Protein AF-A0A2E9DSP8-F1 (afdb_monomer)

Sequence (160 aa):
MSKLLISIILFFFIGCTSSNSKKIPEIKEIDTESILNSPMSLDRHVLETCYNLNTGLAPIYLNDIMTHLNNKTGLWKECYFYTMSIYCNSLTNEQEPQFQAALFEYFLHNPAQYLSFLDKTTFEISDCLLSNLSAYVNNHVLNDEITLISIKNVVYKHCS

Nearest PDB structures (foldseek):
  1py1-assembly2_C  TM=3.659E-01  e=4.274E-01  Homo sapiens
  6uhc-assembly1_G  TM=4.324E-01  e=1.408E+00  Homo sapiens
  7p3y-assembly1_A  TM=2.865E-01  e=3.802E+00  Saccharomyces cerevisiae

Mean predicted aligned error: 10.67 Å

Radius of gyration: 18.0 Å; Cα contacts (8 Å, |Δi|>4): 100; chains: 1; bounding box: 37×38×51 Å

Structure (mmCIF, N/CA/C/O backbone):
data_AF-A0A2E9DSP8-F1
#
_entry.id   AF-A0A2E9DSP8-F1
#
loop_
_atom_site.group_PDB
_atom_site.id
_atom_site.type_symbol
_atom_site.label_atom_id
_atom_site.label_alt_id
_atom_site.label_comp_id
_atom_site.label_asym_id
_atom_site.label_entity_id
_atom_site.label_seq_id
_atom_site.pdbx_PDB_ins_code
_atom_site.Cartn_x
_atom_site.Cartn_y
_atom_site.Cartn_z
_atom_site.occupancy
_atom_site.B_iso_or_equiv
_atom_site.auth_seq_id
_atom_site.auth_comp_id
_atom_site.auth_asym_id
_atom_site.auth_atom_id
_atom_site.pdbx_PDB_model_num
ATOM 1 N N . MET A 1 1 ? -20.609 -26.286 28.029 1.00 44.41 1 MET A N 1
ATOM 2 C CA . MET A 1 1 ? -20.569 -25.190 27.035 1.00 44.41 1 MET A CA 1
ATOM 3 C C . MET A 1 1 ? -19.245 -25.260 26.282 1.00 44.41 1 MET A C 1
ATOM 5 O O . MET A 1 1 ? -18.277 -24.696 26.754 1.00 44.41 1 MET A O 1
ATOM 9 N N . SER A 1 2 ? -19.151 -26.042 25.200 1.00 44.69 2 SER A N 1
ATOM 10 C CA . SER A 1 2 ? -17.918 -26.132 24.383 1.00 44.69 2 SER A CA 1
ATOM 11 C C . SER A 1 2 ? -18.150 -26.883 23.058 1.00 44.69 2 SER A C 1
ATOM 13 O O . SER A 1 2 ? -17.413 -27.794 22.704 1.00 44.69 2 SER A O 1
ATOM 15 N N . LYS A 1 3 ? -19.249 -26.595 22.347 1.00 37.53 3 LYS A N 1
ATOM 16 C CA . LYS A 1 3 ? -19.486 -27.175 21.003 1.00 37.53 3 LYS A CA 1
ATOM 17 C C . LYS A 1 3 ? -20.119 -26.214 19.989 1.00 37.53 3 LYS A C 1
ATOM 19 O O . LYS A 1 3 ? -20.118 -26.523 18.807 1.00 37.53 3 LYS A O 1
ATOM 24 N N . LEU A 1 4 ? -20.597 -25.038 20.415 1.00 40.22 4 LEU A N 1
ATOM 25 C CA . LEU A 1 4 ? -21.252 -24.069 19.523 1.00 40.22 4 LEU A CA 1
ATOM 26 C C . LEU A 1 4 ? -20.312 -23.019 18.902 1.00 40.22 4 LEU A C 1
ATOM 28 O O . LEU A 1 4 ? -20.705 -22.376 17.938 1.00 40.22 4 LEU A O 1
ATOM 32 N N . LEU A 1 5 ? -19.079 -22.858 19.398 1.00 38.62 5 LEU A N 1
ATOM 33 C CA . LEU A 1 5 ? -18.149 -21.841 18.876 1.00 38.62 5 LEU A CA 1
ATOM 34 C C . LEU A 1 5 ? -17.341 -22.289 17.646 1.00 38.62 5 LEU A C 1
ATOM 36 O O . LEU A 1 5 ? -16.810 -21.447 16.934 1.00 38.62 5 LEU A O 1
ATOM 40 N N . ILE A 1 6 ? -17.275 -23.591 17.357 1.00 44.31 6 ILE A N 1
ATOM 41 C CA . ILE A 1 6 ? -16.452 -24.118 16.251 1.00 44.31 6 ILE A CA 1
ATOM 42 C C . ILE A 1 6 ? -17.202 -24.062 14.907 1.00 44.31 6 ILE A C 1
ATOM 44 O O . ILE A 1 6 ? -16.586 -24.070 13.847 1.00 44.31 6 ILE A O 1
ATOM 48 N N . SER A 1 7 ? -18.532 -23.921 14.923 1.00 37.88 7 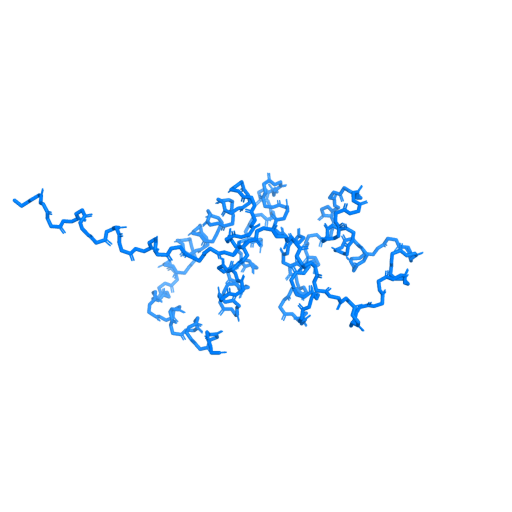SER A N 1
ATOM 49 C CA . SER A 1 7 ? -19.336 -23.961 13.694 1.00 37.88 7 SER A CA 1
ATOM 50 C C . SER A 1 7 ? -19.422 -22.626 12.941 1.00 37.88 7 SER A C 1
ATOM 52 O O . SER A 1 7 ? -19.839 -22.626 11.788 1.00 37.88 7 SER A O 1
ATOM 54 N N . ILE A 1 8 ? -19.035 -21.499 13.555 1.00 44.19 8 ILE A N 1
ATOM 55 C CA . ILE A 1 8 ? -19.130 -20.163 12.928 1.00 44.19 8 ILE A CA 1
ATOM 56 C C . ILE A 1 8 ? -17.871 -19.831 12.106 1.00 44.19 8 ILE A C 1
ATOM 58 O O . ILE A 1 8 ? -17.941 -19.056 11.158 1.00 44.19 8 ILE A O 1
ATOM 62 N N . ILE A 1 9 ? -16.737 -20.479 12.389 1.00 43.72 9 ILE A N 1
ATOM 63 C CA . ILE A 1 9 ? -15.473 -20.243 11.668 1.00 43.72 9 ILE A CA 1
ATOM 64 C C . ILE A 1 9 ? -15.431 -21.004 10.324 1.00 43.72 9 ILE A C 1
ATOM 66 O O . ILE A 1 9 ? -14.676 -20.641 9.429 1.00 43.72 9 ILE A O 1
ATOM 70 N N . LEU A 1 10 ? -16.294 -22.009 10.123 1.00 40.34 10 LEU A N 1
ATOM 71 C CA . LEU A 1 10 ? -16.298 -22.839 8.909 1.00 40.34 10 LEU A CA 1
ATOM 72 C C . LEU A 1 10 ? -17.130 -22.298 7.728 1.00 40.34 10 LEU A C 1
ATOM 74 O O . LEU A 1 10 ? -17.115 -22.915 6.667 1.00 40.34 10 LEU A O 1
ATOM 78 N N . PHE A 1 11 ? -17.831 -21.166 7.865 1.00 39.03 11 PHE A N 1
ATOM 79 C CA . PHE A 1 11 ? -18.725 -20.654 6.810 1.00 39.03 11 PHE A CA 1
ATOM 80 C C . PHE A 1 11 ? -18.141 -19.545 5.915 1.00 39.03 11 PHE A C 1
ATOM 82 O O . PHE A 1 11 ? -18.836 -19.080 5.016 1.00 39.03 11 PHE A O 1
ATOM 89 N N . PHE A 1 12 ? -16.872 -19.153 6.090 1.00 39.78 12 PHE A N 1
ATOM 90 C CA . PHE A 1 12 ? -16.247 -18.086 5.285 1.00 39.78 12 PHE A CA 1
ATOM 91 C C . PHE A 1 12 ? -15.378 -18.559 4.104 1.00 39.78 12 PHE A C 1
ATOM 93 O O . PHE A 1 12 ? -14.878 -17.724 3.360 1.00 39.78 12 PHE A O 1
ATOM 100 N N . PHE A 1 13 ? -15.240 -19.868 3.864 1.00 38.88 13 PHE A N 1
ATOM 101 C CA . PHE A 1 13 ? -14.391 -20.405 2.784 1.00 38.88 13 PHE A CA 1
ATOM 102 C C . PHE A 1 13 ? -15.182 -21.065 1.643 1.00 38.88 13 PHE A C 1
ATOM 104 O O . PHE A 1 13 ? -14.777 -22.101 1.114 1.00 38.88 13 PHE A O 1
ATOM 111 N N . ILE A 1 14 ? -16.310 -20.477 1.228 1.00 39.84 14 ILE A N 1
ATOM 112 C CA . ILE A 1 14 ? -16.889 -20.805 -0.085 1.00 39.84 14 ILE A CA 1
ATOM 113 C C . ILE A 1 14 ? -16.007 -20.117 -1.129 1.00 39.84 14 ILE A C 1
ATOM 115 O O . ILE A 1 14 ? -16.131 -18.925 -1.395 1.00 39.84 14 ILE A O 1
ATOM 119 N N . GLY A 1 15 ? -15.046 -20.889 -1.636 1.00 32.38 15 GLY A N 1
ATOM 120 C CA . GLY A 1 15 ? -14.004 -20.442 -2.544 1.00 32.38 15 GLY A CA 1
ATOM 121 C C . GLY A 1 15 ? -14.537 -19.889 -3.863 1.00 32.38 15 GLY A C 1
ATOM 122 O O . GLY A 1 15 ? -15.249 -20.566 -4.605 1.00 32.38 15 GLY A O 1
ATOM 123 N N . CYS A 1 16 ? -14.083 -18.682 -4.198 1.00 28.33 16 CYS A N 1
ATOM 124 C CA . CYS A 1 16 ? -13.967 -18.240 -5.579 1.00 28.33 16 CYS A CA 1
ATOM 125 C C . CYS A 1 16 ? -12.873 -19.072 -6.257 1.00 28.33 16 CYS A C 1
ATOM 127 O O . CYS A 1 16 ? -11.682 -18.813 -6.102 1.00 28.33 16 CYS A O 1
ATOM 129 N N . THR A 1 17 ? -13.261 -20.081 -7.032 1.00 38.75 17 THR A N 1
ATOM 130 C CA . THR A 1 17 ? -12.351 -20.715 -7.987 1.00 38.75 17 THR A CA 1
ATOM 131 C C . THR A 1 17 ? -12.178 -19.784 -9.185 1.00 38.75 17 THR A C 1
ATOM 133 O O . THR A 1 17 ? -12.926 -19.880 -10.158 1.00 38.75 17 THR A O 1
ATOM 136 N N . SER A 1 18 ? -11.210 -18.869 -9.136 1.00 39.88 18 SER A N 1
ATOM 137 C CA . SER A 1 18 ? -10.752 -18.166 -10.338 1.00 39.88 18 SER A CA 1
ATOM 138 C C . SER A 1 18 ? -9.405 -18.729 -10.767 1.00 39.88 18 SER A C 1
ATOM 140 O O . SER A 1 18 ? -8.415 -18.629 -10.046 1.00 39.88 18 SER A O 1
ATOM 142 N N . SER A 1 19 ? -9.393 -19.349 -11.944 1.00 32.16 19 SER A N 1
ATOM 143 C CA . SER A 1 19 ? -8.207 -19.874 -12.609 1.00 32.16 19 SER A CA 1
ATOM 144 C C . SER A 1 19 ? -7.073 -18.849 -12.632 1.00 32.16 19 SER A C 1
ATOM 146 O O . SER A 1 19 ? -7.242 -17.732 -13.126 1.00 32.16 19 SER A O 1
ATOM 148 N N . ASN A 1 20 ? -5.911 -19.274 -12.139 1.00 45.50 20 ASN A N 1
ATOM 149 C CA . ASN A 1 20 ? -4.654 -18.547 -12.203 1.00 45.50 20 ASN A CA 1
ATOM 150 C C . ASN A 1 20 ? -4.233 -18.301 -13.656 1.00 45.50 20 ASN A C 1
ATOM 152 O O . ASN A 1 20 ? -3.667 -19.161 -14.324 1.00 45.50 20 ASN A O 1
ATOM 156 N N . SER A 1 21 ? -4.443 -17.072 -14.104 1.00 34.66 21 SER A N 1
ATOM 157 C CA . SER A 1 21 ? -3.563 -16.398 -15.047 1.00 34.66 21 SER A CA 1
ATOM 158 C C . SER A 1 21 ? -3.545 -14.936 -14.627 1.00 34.66 21 SER A C 1
ATOM 160 O O . SER A 1 21 ? -4.614 -14.326 -14.568 1.00 34.66 21 SER A O 1
ATOM 162 N N . LYS A 1 22 ? -2.364 -14.379 -14.316 1.00 44.31 22 LYS A N 1
ATOM 163 C CA . LYS A 1 22 ? -2.157 -12.929 -14.187 1.00 44.31 22 LYS A CA 1
ATOM 164 C C . LYS A 1 22 ? -2.655 -12.278 -15.481 1.00 44.31 22 LYS A C 1
ATOM 166 O O . LYS A 1 22 ? -1.923 -12.196 -16.462 1.00 44.31 22 LYS A O 1
ATOM 171 N N . LYS A 1 23 ? -3.915 -11.851 -15.506 1.00 32.78 23 LYS A N 1
ATOM 172 C CA . LYS A 1 23 ? -4.424 -10.945 -16.527 1.00 32.78 23 LYS A CA 1
ATOM 173 C C . LYS A 1 23 ? -4.034 -9.557 -16.059 1.00 32.78 23 LYS A C 1
ATOM 175 O O . LYS A 1 23 ? -4.759 -8.929 -15.298 1.00 32.78 23 LYS A O 1
ATOM 180 N N . ILE A 1 24 ? -2.841 -9.133 -16.463 1.00 46.16 24 ILE A N 1
ATOM 181 C CA . ILE A 1 24 ? -2.505 -7.713 -16.484 1.00 46.16 24 ILE A CA 1
ATOM 182 C C . ILE A 1 24 ? -3.530 -7.079 -17.440 1.00 46.16 24 ILE A C 1
ATOM 184 O O . ILE A 1 24 ? -3.614 -7.532 -18.587 1.00 46.16 24 ILE A O 1
ATOM 188 N N . PRO A 1 25 ? -4.371 -6.133 -16.989 1.00 44.09 25 PRO A N 1
ATOM 189 C CA . PRO A 1 25 ? -5.305 -5.447 -17.873 1.00 44.09 25 PRO A CA 1
ATOM 190 C C . PRO A 1 25 ? -4.534 -4.776 -19.017 1.00 44.09 25 PRO A C 1
ATOM 192 O O . PRO A 1 25 ? -3.467 -4.209 -18.788 1.00 44.09 25 PRO A O 1
ATOM 195 N N . GLU A 1 26 ? -5.046 -4.860 -20.248 1.00 45.25 26 GLU A N 1
ATOM 196 C CA . GLU A 1 26 ? -4.444 -4.176 -21.397 1.00 45.25 26 GLU A CA 1
ATOM 197 C C . GLU A 1 26 ? -4.361 -2.668 -21.125 1.00 45.25 26 GLU A C 1
ATOM 199 O O . GLU A 1 26 ? -5.366 -1.986 -20.918 1.00 45.25 26 GLU A O 1
ATOM 204 N N . ILE A 1 27 ? -3.132 -2.163 -21.128 1.00 52.62 27 ILE A N 1
ATOM 205 C CA . ILE A 1 27 ? -2.769 -0.801 -20.760 1.00 52.62 27 ILE A CA 1
ATOM 206 C C . ILE A 1 27 ? -2.999 0.101 -21.970 1.00 52.62 27 ILE A C 1
ATOM 208 O O . ILE A 1 27 ? -2.084 0.388 -22.733 1.00 52.62 27 ILE A O 1
ATOM 212 N N . LYS A 1 28 ? -4.238 0.530 -22.201 1.00 53.50 28 LYS A N 1
ATOM 213 C CA . LYS A 1 28 ? -4.501 1.601 -23.179 1.00 53.50 28 LYS A CA 1
ATOM 214 C C . LYS A 1 28 ? -4.488 3.000 -22.555 1.00 53.50 28 LYS A C 1
ATOM 216 O O . LYS A 1 28 ? -4.564 3.977 -23.289 1.00 53.50 28 LYS A O 1
ATOM 221 N N . GLU A 1 29 ? -4.364 3.101 -21.230 1.00 58.50 29 GLU A N 1
ATOM 222 C CA . GLU A 1 29 ? -4.462 4.370 -20.487 1.00 58.50 29 GLU A CA 1
ATOM 223 C C . GLU A 1 29 ? -3.121 4.925 -19.978 1.00 58.50 29 GLU A C 1
ATOM 225 O O . GLU A 1 29 ? -3.057 6.096 -19.609 1.00 58.50 29 GLU A O 1
ATOM 230 N N . ILE A 1 30 ? -2.045 4.129 -19.962 1.00 69.50 30 ILE A N 1
ATOM 231 C CA . ILE A 1 30 ? -0.715 4.576 -19.516 1.00 69.50 30 ILE A CA 1
ATOM 232 C C . ILE A 1 30 ? 0.234 4.568 -20.712 1.00 69.50 30 ILE A C 1
ATOM 234 O O . ILE A 1 30 ? 0.356 3.554 -21.395 1.00 69.50 30 ILE A O 1
ATOM 238 N N . ASP A 1 31 ? 0.934 5.681 -20.943 1.00 79.25 31 ASP A N 1
ATOM 239 C CA . ASP A 1 31 ? 2.019 5.783 -21.927 1.00 79.25 31 ASP A CA 1
ATOM 240 C C . ASP A 1 31 ? 3.280 5.048 -21.426 1.00 79.25 31 ASP A C 1
ATOM 242 O O . ASP A 1 31 ? 4.288 5.638 -21.035 1.00 79.25 31 ASP A O 1
ATOM 246 N N . THR A 1 32 ? 3.176 3.721 -21.341 1.00 80.94 32 THR A N 1
ATOM 247 C CA . THR A 1 32 ? 4.181 2.842 -20.734 1.00 80.94 32 THR A CA 1
ATOM 248 C C . THR A 1 32 ? 5.532 2.941 -21.439 1.00 80.94 32 THR A C 1
ATOM 250 O O . THR A 1 32 ? 6.562 3.006 -20.773 1.00 80.94 32 THR A O 1
ATOM 253 N N . GLU A 1 33 ? 5.547 2.971 -22.773 1.00 82.75 33 GLU A N 1
ATOM 254 C CA . GLU A 1 33 ? 6.786 2.968 -23.558 1.00 82.75 33 GLU A CA 1
ATOM 255 C C . GLU A 1 33 ? 7.586 4.263 -23.371 1.00 82.75 33 GLU A C 1
ATOM 257 O O . GLU A 1 33 ? 8.796 4.216 -23.149 1.00 82.75 33 GLU A O 1
ATOM 262 N N . SER A 1 34 ? 6.917 5.417 -23.392 1.00 86.19 34 SER A N 1
ATOM 263 C CA . SER A 1 34 ? 7.563 6.709 -23.149 1.00 86.19 34 SER A CA 1
ATOM 264 C C . SER A 1 34 ? 8.165 6.786 -21.743 1.00 86.19 34 SER A C 1
ATOM 266 O O . SER A 1 34 ? 9.328 7.160 -21.573 1.00 86.19 34 SER A O 1
ATOM 268 N N . ILE A 1 35 ? 7.410 6.354 -20.725 1.00 85.69 35 ILE A N 1
ATOM 269 C CA . ILE A 1 35 ? 7.836 6.434 -19.322 1.00 85.69 35 ILE A CA 1
ATOM 270 C C . ILE A 1 35 ? 9.026 5.511 -19.048 1.00 85.69 35 ILE A C 1
ATOM 272 O O . ILE A 1 35 ? 9.999 5.951 -18.432 1.00 85.69 35 ILE A O 1
ATOM 276 N N . LEU A 1 36 ? 8.999 4.263 -19.528 1.00 86.69 36 LEU A N 1
ATOM 277 C CA . LEU A 1 36 ? 10.098 3.311 -19.312 1.00 86.69 36 LEU A CA 1
ATOM 278 C C . LEU A 1 36 ? 11.409 3.740 -19.993 1.00 86.69 36 LEU A C 1
ATOM 280 O O . LEU A 1 36 ? 12.487 3.413 -19.499 1.00 86.69 36 LEU A O 1
ATOM 284 N N . ASN A 1 37 ? 11.330 4.509 -21.082 1.00 87.25 37 ASN A N 1
ATOM 285 C CA . ASN A 1 37 ? 12.498 5.035 -21.795 1.00 87.25 37 ASN A CA 1
ATOM 286 C C . ASN A 1 37 ? 12.984 6.404 -21.270 1.00 87.25 37 ASN A C 1
ATOM 288 O O . ASN A 1 37 ? 14.041 6.884 -21.685 1.00 87.25 37 ASN A O 1
ATOM 292 N N . SER A 1 38 ? 12.245 7.041 -20.357 1.00 87.62 38 SER A N 1
ATOM 293 C CA . SER A 1 38 ? 12.608 8.332 -19.751 1.00 87.62 38 SER A CA 1
ATOM 294 C C . SER A 1 38 ? 13.662 8.181 -18.637 1.00 87.62 38 SER A C 1
ATOM 296 O O . SER A 1 38 ? 13.857 7.072 -18.147 1.00 87.62 38 SER A O 1
ATOM 298 N N . PRO A 1 39 ? 14.362 9.243 -18.186 1.00 90.56 39 PRO A N 1
ATOM 299 C CA . PRO A 1 39 ? 15.216 9.178 -16.993 1.00 90.56 39 PRO A CA 1
ATOM 300 C C . PRO A 1 39 ? 14.478 8.655 -15.746 1.00 90.56 39 PRO A C 1
ATOM 302 O O . PRO A 1 39 ? 13.254 8.744 -15.655 1.00 90.56 39 PRO A O 1
ATOM 305 N N . MET A 1 40 ? 15.219 8.122 -14.767 1.00 90.06 40 MET A N 1
ATOM 306 C CA . MET A 1 40 ? 14.619 7.591 -13.535 1.00 90.06 40 MET A CA 1
ATOM 307 C C . MET A 1 40 ? 13.768 8.655 -12.825 1.00 90.06 40 MET A C 1
ATOM 309 O O . MET A 1 40 ? 14.227 9.766 -12.560 1.00 90.06 40 MET A O 1
ATOM 313 N N . SER A 1 41 ? 12.519 8.299 -12.537 1.00 91.56 41 SER A N 1
ATOM 314 C CA . SER A 1 41 ? 11.499 9.146 -11.918 1.00 91.56 41 SER A CA 1
ATOM 315 C C . SER A 1 41 ? 10.584 8.295 -11.040 1.00 91.56 41 SER A C 1
ATOM 317 O O . SER A 1 41 ? 10.598 7.069 -11.139 1.00 91.56 41 SER A O 1
ATOM 319 N N . LEU A 1 42 ? 9.756 8.936 -10.212 1.00 92.81 42 LEU A N 1
ATOM 320 C CA . LEU A 1 42 ? 8.765 8.251 -9.380 1.00 92.81 42 LEU A CA 1
ATOM 321 C C . LEU A 1 42 ? 7.827 7.355 -10.208 1.00 92.81 42 LEU A C 1
ATOM 323 O O . LEU A 1 42 ? 7.683 6.174 -9.903 1.00 92.81 42 LEU A O 1
ATOM 327 N N . ASP A 1 43 ? 7.207 7.907 -11.257 1.00 92.38 43 ASP A N 1
ATOM 328 C CA . ASP A 1 43 ? 6.273 7.160 -12.108 1.00 92.38 43 ASP A CA 1
ATOM 329 C C . ASP A 1 43 ? 6.992 6.006 -12.824 1.00 92.38 43 ASP A C 1
ATOM 331 O O . ASP A 1 43 ? 6.448 4.905 -12.897 1.00 92.38 43 ASP A O 1
ATOM 335 N N . ARG A 1 44 ? 8.238 6.212 -13.282 1.00 92.38 44 ARG A N 1
ATOM 336 C CA . ARG A 1 44 ? 9.053 5.138 -13.869 1.00 92.38 44 ARG A CA 1
ATOM 337 C C . ARG A 1 44 ? 9.374 4.045 -12.845 1.00 92.38 44 ARG A C 1
ATOM 339 O O . ARG A 1 44 ? 9.172 2.879 -13.158 1.00 92.38 44 ARG A O 1
ATOM 346 N N . HIS A 1 45 ? 9.799 4.399 -11.631 1.00 93.12 45 HIS A N 1
ATOM 347 C CA . HIS A 1 45 ? 10.081 3.448 -10.546 1.00 93.12 45 HIS A CA 1
ATOM 348 C C . HIS A 1 45 ? 8.849 2.606 -10.187 1.00 93.12 45 HIS A C 1
ATOM 350 O O . HIS A 1 45 ? 8.923 1.378 -10.079 1.00 93.12 45 HIS A O 1
ATOM 356 N N . VAL A 1 46 ? 7.694 3.261 -10.034 1.00 93.19 46 VAL A N 1
ATOM 357 C CA . VAL A 1 46 ? 6.411 2.597 -9.766 1.00 93.19 46 VAL A CA 1
ATOM 358 C C . VAL A 1 46 ? 6.054 1.639 -10.896 1.00 93.19 46 VAL A C 1
ATOM 360 O O . VAL A 1 46 ? 5.660 0.501 -10.643 1.00 93.19 46 VAL A O 1
ATOM 363 N N . LEU A 1 47 ? 6.205 2.080 -12.143 1.00 91.06 47 LEU A N 1
ATOM 364 C CA . LEU A 1 47 ? 5.892 1.272 -13.310 1.00 91.06 47 LEU A CA 1
ATOM 365 C C . LEU A 1 47 ? 6.826 0.058 -13.390 1.00 91.06 47 LEU A C 1
ATOM 367 O O . LEU A 1 47 ? 6.363 -1.075 -13.456 1.00 91.06 47 LEU A O 1
ATOM 371 N N . GLU A 1 48 ? 8.135 0.255 -13.285 1.00 91.06 48 GLU A N 1
ATOM 372 C CA . GLU A 1 48 ? 9.103 -0.843 -13.304 1.00 91.06 48 GLU A CA 1
ATOM 373 C C . GLU A 1 48 ? 8.855 -1.862 -12.186 1.00 91.06 48 GLU A C 1
ATOM 375 O O . GLU A 1 48 ? 8.907 -3.068 -12.438 1.00 91.06 48 GLU A O 1
ATOM 380 N N . THR A 1 49 ? 8.511 -1.400 -10.980 1.00 89.50 49 THR A N 1
ATOM 381 C CA . THR A 1 49 ? 8.161 -2.286 -9.861 1.00 89.50 49 THR A CA 1
ATOM 382 C C . THR A 1 49 ? 6.874 -3.060 -10.157 1.00 89.50 49 THR A C 1
ATOM 384 O O . THR A 1 49 ? 6.858 -4.288 -10.068 1.00 89.50 49 THR A O 1
ATOM 387 N N . CYS A 1 50 ? 5.809 -2.367 -10.569 1.00 88.38 50 CYS A N 1
ATOM 388 C CA . CYS A 1 50 ? 4.500 -2.952 -10.875 1.00 88.38 50 CYS A CA 1
ATOM 389 C C . CYS A 1 50 ? 4.566 -4.008 -11.991 1.00 88.38 50 CYS A C 1
ATOM 391 O O . CYS A 1 50 ? 3.940 -5.065 -11.898 1.00 88.38 50 CYS A O 1
ATOM 393 N N . TYR A 1 51 ? 5.382 -3.758 -13.017 1.00 85.00 51 TYR A N 1
ATOM 394 C CA . TYR A 1 51 ? 5.594 -4.666 -14.147 1.00 85.00 51 TYR A CA 1
ATOM 395 C C . TYR A 1 51 ? 6.697 -5.702 -13.911 1.00 85.00 51 TYR A C 1
ATOM 397 O O . TYR A 1 51 ? 6.985 -6.501 -14.803 1.00 85.00 51 TYR A O 1
ATOM 405 N N . ASN A 1 52 ? 7.284 -5.735 -12.710 1.00 83.50 52 ASN A N 1
ATOM 406 C CA . ASN A 1 52 ? 8.361 -6.652 -12.343 1.00 83.50 52 ASN A CA 1
ATOM 407 C C . ASN A 1 52 ? 9.559 -6.582 -13.315 1.00 83.50 52 ASN A C 1
ATOM 409 O O . ASN A 1 52 ? 10.155 -7.600 -13.668 1.00 83.50 52 ASN A O 1
ATOM 413 N N . LEU A 1 53 ? 9.905 -5.366 -13.751 1.00 83.19 53 LEU A N 1
ATOM 414 C CA . LEU A 1 53 ? 11.018 -5.074 -14.664 1.00 83.19 53 LEU A CA 1
ATOM 415 C C . LEU A 1 53 ? 12.377 -4.979 -13.950 1.00 83.19 53 LEU A C 1
ATOM 417 O O . LEU A 1 53 ? 13.392 -4.715 -14.588 1.00 83.19 53 LEU A O 1
ATOM 421 N N . ASN A 1 54 ? 12.411 -5.309 -12.654 1.00 61.53 54 ASN A N 1
ATOM 422 C CA . ASN A 1 54 ? 13.617 -5.699 -11.925 1.00 61.53 54 ASN A CA 1
ATOM 423 C C . ASN A 1 54 ? 14.633 -4.564 -11.662 1.00 61.53 54 ASN A C 1
ATOM 425 O O . ASN A 1 54 ? 15.839 -4.773 -11.782 1.00 61.53 54 ASN A O 1
ATOM 429 N N . THR A 1 55 ? 14.171 -3.367 -11.280 1.00 65.50 55 THR A N 1
ATOM 430 C CA . THR A 1 55 ? 15.046 -2.191 -11.071 1.00 65.50 55 THR A CA 1
ATOM 431 C C . THR A 1 55 ? 15.484 -1.929 -9.629 1.00 65.50 55 THR A C 1
ATOM 433 O O . THR A 1 55 ? 16.190 -0.960 -9.358 1.00 65.50 55 THR A O 1
ATOM 436 N N . GLY A 1 56 ? 15.196 -2.860 -8.717 1.00 77.06 56 GLY A N 1
ATOM 437 C CA . GLY A 1 56 ? 15.516 -2.713 -7.299 1.00 77.06 56 GLY A CA 1
ATOM 438 C C . GLY A 1 56 ? 14.613 -1.687 -6.613 1.00 77.06 56 GLY A C 1
ATOM 439 O O . GLY A 1 56 ? 13.997 -0.833 -7.245 1.00 77.06 56 GLY A O 1
ATOM 440 N N . LEU A 1 57 ? 14.496 -1.789 -5.292 1.00 81.12 57 LEU A N 1
ATOM 441 C CA . LEU A 1 57 ? 13.748 -0.799 -4.525 1.00 81.12 57 LEU A CA 1
ATOM 442 C C . LEU A 1 57 ? 14.572 0.480 -4.388 1.00 81.12 57 LEU A C 1
ATOM 444 O O . LEU A 1 57 ? 15.771 0.430 -4.112 1.00 81.12 57 LEU A O 1
ATOM 448 N N . ALA A 1 58 ? 13.910 1.624 -4.528 1.00 86.75 58 ALA A N 1
ATOM 449 C CA . ALA A 1 58 ? 14.490 2.948 -4.367 1.00 86.75 58 ALA A CA 1
ATOM 450 C C . ALA A 1 58 ? 13.778 3.665 -3.204 1.00 86.75 58 ALA A C 1
ATOM 452 O O . ALA A 1 58 ? 12.829 4.419 -3.437 1.00 86.75 58 ALA A O 1
ATOM 453 N N . PRO A 1 59 ? 14.220 3.458 -1.942 1.00 86.44 59 PRO A N 1
ATOM 454 C CA . PRO A 1 59 ? 13.539 3.971 -0.746 1.00 86.44 59 PRO A CA 1
ATOM 455 C C . PRO A 1 59 ? 13.303 5.483 -0.741 1.00 86.44 59 PRO A C 1
ATOM 457 O O . PRO A 1 59 ? 12.376 5.951 -0.087 1.00 86.44 59 PRO A O 1
ATOM 460 N N . ILE A 1 60 ? 14.104 6.241 -1.500 1.00 89.81 60 ILE A N 1
ATOM 461 C CA . ILE A 1 60 ? 13.929 7.686 -1.697 1.00 89.81 60 ILE A CA 1
ATOM 462 C C . ILE A 1 60 ? 12.533 8.050 -2.220 1.00 89.81 60 ILE A C 1
ATOM 464 O O . ILE A 1 60 ? 12.025 9.115 -1.891 1.00 89.81 60 ILE A O 1
ATOM 468 N N . TYR A 1 61 ? 11.887 7.160 -2.978 1.00 93.69 61 TYR A N 1
ATOM 469 C CA . TYR A 1 61 ? 10.558 7.399 -3.533 1.00 93.69 61 TYR A CA 1
ATOM 470 C C . TYR A 1 61 ? 9.415 6.999 -2.601 1.00 93.69 61 TYR A C 1
ATOM 472 O O . TYR A 1 61 ? 8.274 7.343 -2.893 1.00 93.69 61 TYR A O 1
ATOM 480 N N . LEU A 1 62 ? 9.666 6.299 -1.488 1.00 94.56 62 LEU A N 1
ATOM 481 C CA . LEU A 1 62 ? 8.588 5.783 -0.636 1.00 94.56 62 LEU A CA 1
ATOM 482 C C . LEU A 1 62 ? 7.665 6.902 -0.129 1.00 94.56 62 LEU A C 1
ATOM 484 O O . LEU A 1 62 ? 6.444 6.768 -0.195 1.00 94.56 62 LEU A O 1
ATOM 488 N N . ASN A 1 63 ? 8.230 8.026 0.317 1.00 94.56 63 ASN A N 1
ATOM 489 C CA . ASN A 1 63 ? 7.435 9.150 0.811 1.00 94.56 63 ASN A CA 1
ATOM 490 C C . ASN A 1 63 ? 6.546 9.768 -0.281 1.00 94.56 63 ASN A C 1
ATOM 492 O O . ASN A 1 63 ? 5.372 10.061 -0.043 1.00 94.56 63 ASN A O 1
ATOM 496 N N . ASP A 1 64 ? 7.075 9.904 -1.496 1.00 95.38 64 ASP A N 1
ATOM 497 C CA . ASP A 1 64 ? 6.314 10.438 -2.625 1.00 95.38 64 ASP A CA 1
ATOM 498 C C . ASP A 1 64 ? 5.231 9.449 -3.085 1.00 95.38 64 ASP A C 1
ATOM 500 O O . ASP A 1 64 ? 4.117 9.859 -3.417 1.00 95.38 64 ASP A O 1
ATOM 504 N N . ILE A 1 65 ? 5.508 8.138 -3.045 1.00 96.25 65 ILE A N 1
ATOM 505 C CA . ILE A 1 65 ? 4.508 7.092 -3.309 1.00 96.25 65 ILE A CA 1
ATOM 506 C C . ILE A 1 65 ? 3.329 7.245 -2.345 1.00 96.25 65 ILE A C 1
ATOM 508 O O . ILE A 1 65 ? 2.189 7.334 -2.801 1.00 96.25 65 ILE A O 1
ATOM 512 N N . MET A 1 66 ? 3.596 7.315 -1.036 1.00 95.75 66 MET A N 1
ATOM 513 C CA . MET A 1 66 ? 2.558 7.458 -0.008 1.00 95.75 66 MET A CA 1
ATOM 514 C C . MET A 1 66 ? 1.754 8.751 -0.192 1.00 95.75 66 MET A C 1
ATOM 516 O O . MET A 1 66 ? 0.526 8.720 -0.183 1.00 95.75 66 MET A O 1
ATOM 520 N N . THR A 1 67 ? 2.438 9.869 -0.449 1.00 93.75 67 THR A N 1
ATOM 521 C CA . THR A 1 67 ? 1.820 11.195 -0.620 1.00 93.75 67 THR A CA 1
ATOM 522 C C . THR A 1 67 ? 0.887 11.258 -1.834 1.00 93.75 67 THR A C 1
ATOM 524 O O . THR A 1 67 ? -0.150 11.922 -1.803 1.00 93.75 67 THR A O 1
ATOM 527 N N . HIS A 1 68 ? 1.236 10.581 -2.931 1.00 92.62 68 HIS A N 1
ATOM 528 C CA . HIS A 1 68 ? 0.467 10.647 -4.174 1.00 92.62 68 HIS A CA 1
ATOM 529 C C . HIS A 1 68 ? -0.569 9.527 -4.335 1.00 92.62 68 HIS A C 1
ATOM 531 O O . HIS A 1 68 ? -1.445 9.652 -5.193 1.00 92.62 68 HIS A O 1
ATOM 537 N N . LEU A 1 69 ? -0.512 8.470 -3.520 1.00 93.94 69 LEU A N 1
ATOM 538 C CA . LEU A 1 69 ? -1.309 7.250 -3.669 1.00 93.94 69 LEU A CA 1
ATOM 539 C C . LEU A 1 69 ? -2.816 7.511 -3.844 1.00 93.94 69 LEU A C 1
ATOM 541 O O . LEU A 1 69 ? -3.424 7.033 -4.806 1.00 93.94 69 LEU A O 1
ATOM 545 N N . ASN A 1 70 ? -3.424 8.294 -2.949 1.00 88.25 70 ASN A N 1
ATOM 546 C CA . ASN A 1 70 ? -4.872 8.528 -2.972 1.00 88.25 70 ASN A CA 1
ATOM 547 C C . ASN A 1 70 ? -5.333 9.448 -4.114 1.00 88.25 70 ASN A C 1
ATOM 549 O O . ASN A 1 70 ? -6.496 9.366 -4.514 1.00 88.25 70 ASN A O 1
ATOM 553 N N . ASN A 1 71 ? -4.417 10.231 -4.698 1.00 88.94 71 ASN A N 1
ATOM 554 C CA . ASN A 1 71 ? -4.684 11.114 -5.839 1.00 88.94 71 ASN A CA 1
ATOM 555 C C . ASN A 1 71 ? -4.625 10.389 -7.191 1.00 88.94 71 ASN A C 1
ATOM 557 O O . ASN A 1 71 ? -5.099 10.920 -8.196 1.00 88.94 71 ASN A O 1
ATOM 561 N N . LYS A 1 72 ? -4.032 9.192 -7.245 1.00 90.50 72 LYS A N 1
ATOM 562 C CA . LYS A 1 72 ? -3.992 8.385 -8.469 1.00 90.50 72 LYS A CA 1
ATOM 563 C C . LYS A 1 72 ? -5.342 7.702 -8.710 1.00 90.50 72 LYS A C 1
ATOM 565 O O . LYS A 1 72 ? -6.148 7.499 -7.801 1.00 90.50 72 LYS A O 1
ATOM 570 N N . THR A 1 73 ? -5.589 7.308 -9.952 1.00 87.81 73 THR A N 1
ATOM 571 C CA . THR A 1 73 ? -6.812 6.612 -10.373 1.00 87.81 73 THR A CA 1
ATOM 572 C C . THR A 1 73 ? -6.471 5.407 -11.245 1.00 87.81 73 THR A C 1
ATOM 574 O O . THR A 1 73 ? -5.354 5.298 -11.757 1.00 87.81 73 THR A O 1
ATOM 577 N N . GLY A 1 74 ? -7.423 4.478 -11.379 1.00 88.00 74 GLY A N 1
ATOM 578 C CA . GLY A 1 74 ? -7.279 3.289 -12.222 1.00 88.00 74 GLY A CA 1
ATOM 579 C C . GLY A 1 74 ? -6.003 2.493 -11.934 1.00 88.00 74 GLY A C 1
ATOM 580 O O . GLY A 1 74 ? -5.592 2.345 -10.780 1.00 88.00 74 GLY A O 1
ATOM 581 N N . LEU A 1 75 ? -5.349 2.040 -13.005 1.00 87.69 75 LEU A N 1
ATOM 582 C CA . LEU A 1 75 ? -4.123 1.238 -12.943 1.00 87.69 75 LEU A CA 1
ATOM 583 C C . LEU A 1 75 ? -2.975 1.936 -12.205 1.00 87.69 75 LEU A C 1
ATOM 585 O O . LEU A 1 75 ? -2.182 1.273 -11.541 1.00 87.69 75 LEU A O 1
ATOM 589 N N . TRP A 1 76 ? -2.891 3.269 -12.260 1.00 91.00 76 TRP A N 1
ATOM 590 C CA . TRP A 1 76 ? -1.861 3.990 -11.515 1.00 91.00 76 TRP A CA 1
ATOM 591 C C . TRP A 1 76 ? -2.029 3.828 -10.011 1.00 91.00 76 TRP A C 1
ATOM 593 O O . TRP A 1 76 ? -1.038 3.611 -9.322 1.00 91.00 76 TRP A O 1
ATOM 603 N N . LYS A 1 77 ? -3.260 3.891 -9.490 1.00 92.62 77 LYS A N 1
ATOM 604 C CA . LYS A 1 77 ? -3.502 3.677 -8.057 1.00 92.62 77 LYS A CA 1
ATOM 605 C C . LYS A 1 77 ? -3.107 2.260 -7.642 1.00 92.62 77 LYS A C 1
ATOM 607 O O . LYS A 1 77 ? -2.448 2.096 -6.619 1.00 92.62 77 LYS A O 1
ATOM 612 N N . GLU A 1 78 ? -3.447 1.260 -8.455 1.00 91.62 78 GLU A N 1
ATOM 613 C CA . GLU A 1 78 ? -3.058 -0.135 -8.209 1.00 91.62 78 GLU A CA 1
ATOM 614 C C . GLU A 1 78 ? -1.534 -0.310 -8.210 1.00 91.62 78 GLU A C 1
ATOM 616 O O . GLU A 1 78 ? -0.986 -0.900 -7.280 1.00 91.62 78 GLU A O 1
ATOM 621 N N . CYS A 1 79 ? -0.832 0.257 -9.195 1.00 92.44 79 CYS A N 1
ATOM 622 C CA . CYS A 1 79 ? 0.625 0.174 -9.266 1.00 92.44 79 CYS A CA 1
ATOM 623 C C . CYS A 1 79 ? 1.322 0.935 -8.134 1.00 92.44 79 CYS A C 1
ATOM 625 O O . CYS A 1 79 ? 2.310 0.438 -7.588 1.00 92.44 79 CYS A O 1
ATOM 627 N N . TYR A 1 80 ? 0.818 2.110 -7.749 1.00 95.31 80 TYR A N 1
ATOM 628 C CA . TYR A 1 80 ? 1.334 2.853 -6.599 1.00 95.31 80 TYR A CA 1
ATOM 629 C C . TYR A 1 80 ? 1.157 2.052 -5.308 1.00 95.31 80 TYR A C 1
ATOM 631 O O . TYR A 1 80 ? 2.115 1.913 -4.550 1.00 95.31 80 TYR A O 1
ATOM 639 N N 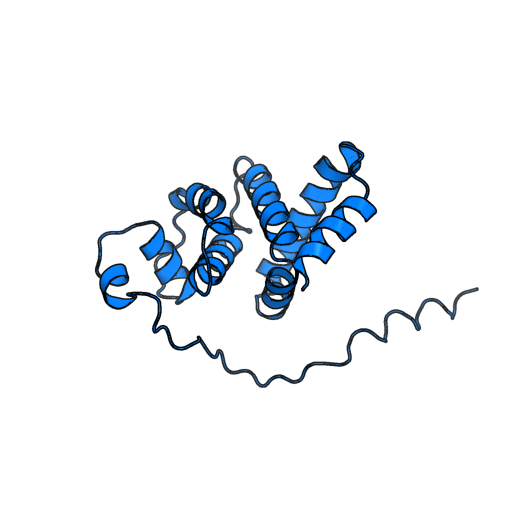. PHE A 1 81 ? -0.027 1.472 -5.083 1.00 96.50 81 PHE A N 1
ATOM 640 C CA . PHE A 1 81 ? -0.281 0.665 -3.891 1.00 96.50 81 PHE A CA 1
ATOM 641 C C . PHE A 1 81 ? 0.573 -0.605 -3.867 1.00 96.50 81 PHE A C 1
ATOM 643 O O . PHE A 1 81 ? 1.200 -0.909 -2.853 1.00 96.50 81 PHE A O 1
ATOM 650 N N . TYR A 1 82 ? 0.668 -1.310 -4.999 1.00 94.81 82 TYR A N 1
ATOM 651 C CA . TYR A 1 82 ? 1.546 -2.469 -5.135 1.00 94.81 82 TYR A CA 1
ATOM 652 C C . TYR A 1 82 ? 2.988 -2.091 -4.801 1.00 94.81 82 TYR A C 1
ATOM 654 O O . TYR A 1 82 ? 3.595 -2.710 -3.934 1.00 94.81 82 TYR A O 1
ATOM 662 N N . THR A 1 83 ? 3.516 -1.032 -5.415 1.00 94.69 83 THR A N 1
ATOM 663 C CA . THR A 1 83 ? 4.891 -0.578 -5.175 1.00 94.69 83 THR A CA 1
ATOM 664 C C . THR A 1 83 ? 5.106 -0.207 -3.710 1.00 94.69 83 THR A C 1
ATOM 666 O O . THR A 1 83 ? 6.099 -0.632 -3.128 1.00 94.69 83 THR A O 1
ATOM 669 N N . MET A 1 84 ? 4.162 0.511 -3.087 1.00 96.31 84 MET A N 1
ATOM 670 C CA . MET A 1 84 ? 4.191 0.811 -1.651 1.00 96.31 84 MET A CA 1
ATOM 671 C C . MET A 1 84 ? 4.292 -0.474 -0.821 1.00 96.31 84 MET A C 1
ATOM 673 O O . MET A 1 84 ? 5.135 -0.567 0.065 1.00 96.31 84 MET A O 1
ATOM 677 N N . SER A 1 85 ? 3.480 -1.488 -1.133 1.00 95.75 85 SER A N 1
ATOM 678 C CA . SER A 1 85 ? 3.431 -2.738 -0.369 1.00 95.75 85 SER A CA 1
ATOM 679 C C . SER A 1 85 ? 4.744 -3.525 -0.377 1.00 95.75 85 SER A C 1
ATOM 681 O O . SER A 1 85 ? 5.065 -4.175 0.615 1.00 95.75 85 SER A O 1
ATOM 683 N N . ILE A 1 86 ? 5.540 -3.419 -1.449 1.00 93.50 86 ILE A N 1
ATOM 684 C CA . ILE A 1 86 ? 6.844 -4.088 -1.544 1.00 93.50 86 ILE A CA 1
ATOM 685 C C . ILE A 1 86 ? 7.826 -3.547 -0.493 1.00 93.50 86 ILE A C 1
ATOM 687 O O . ILE A 1 86 ? 8.676 -4.290 -0.010 1.00 93.50 86 ILE A O 1
ATOM 691 N N . TYR A 1 87 ? 7.688 -2.283 -0.081 1.00 94.19 87 TYR A N 1
ATOM 692 C CA . TYR A 1 87 ? 8.550 -1.698 0.948 1.00 94.19 87 TYR A CA 1
ATOM 693 C C . TYR A 1 87 ? 8.252 -2.196 2.364 1.00 94.19 87 TYR A C 1
ATOM 695 O O . TYR A 1 87 ? 9.096 -2.008 3.238 1.00 94.19 87 TYR A O 1
ATOM 703 N N . CYS A 1 88 ? 7.102 -2.836 2.598 1.00 95.19 88 CYS A N 1
ATOM 704 C CA . CYS A 1 88 ? 6.574 -3.107 3.937 1.00 95.19 88 CYS A CA 1
ATOM 705 C C . CYS A 1 88 ? 7.573 -3.840 4.855 1.00 95.19 88 CYS A C 1
ATOM 707 O O . CYS A 1 88 ? 7.773 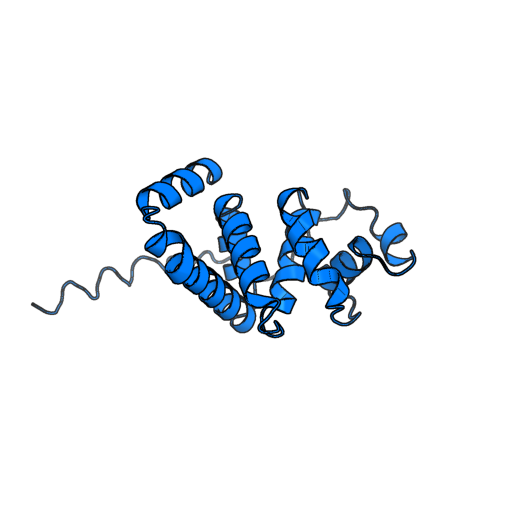-3.438 5.997 1.00 95.19 88 CYS A O 1
ATOM 709 N N . ASN A 1 89 ? 8.278 -4.852 4.339 1.00 91.56 89 ASN A N 1
ATOM 710 C CA . ASN A 1 89 ? 9.248 -5.635 5.122 1.00 91.56 89 ASN A CA 1
ATOM 711 C C . ASN A 1 89 ? 10.642 -4.992 5.229 1.00 91.56 89 ASN A C 1
ATOM 713 O O . ASN A 1 89 ? 11.553 -5.578 5.809 1.00 91.56 89 ASN A O 1
ATOM 717 N N . SER A 1 90 ? 10.828 -3.802 4.658 1.00 92.62 90 SER A N 1
ATOM 718 C CA . SER A 1 90 ? 12.106 -3.077 4.612 1.00 92.62 90 SER A CA 1
ATOM 719 C C . SER A 1 90 ? 12.039 -1.683 5.240 1.00 92.62 90 SER A C 1
ATOM 721 O O . SER A 1 90 ? 12.954 -0.881 5.054 1.00 92.62 90 SER A O 1
ATOM 723 N N . LEU A 1 91 ? 10.955 -1.383 5.959 1.00 93.88 91 LEU A N 1
ATOM 724 C CA . LEU A 1 91 ? 10.751 -0.087 6.595 1.00 93.88 91 LEU A CA 1
ATOM 725 C C . LEU A 1 91 ? 11.784 0.140 7.701 1.00 93.88 91 LEU A C 1
ATOM 727 O O . LEU A 1 91 ? 12.080 -0.749 8.499 1.00 93.88 91 LEU A O 1
ATOM 731 N N . THR A 1 92 ? 12.308 1.359 7.772 1.00 93.44 92 THR A N 1
ATOM 732 C CA . THR A 1 92 ? 13.022 1.817 8.966 1.00 93.44 92 THR A CA 1
ATOM 733 C C . THR A 1 92 ? 12.026 2.243 10.046 1.00 93.44 92 THR A C 1
ATOM 735 O O . THR A 1 92 ? 10.886 2.602 9.745 1.00 93.44 92 THR A O 1
ATOM 738 N N . ASN A 1 93 ? 12.480 2.311 11.301 1.00 91.75 93 ASN A N 1
ATOM 739 C CA . ASN A 1 93 ? 11.667 2.812 12.418 1.00 91.75 93 ASN A CA 1
ATOM 740 C C . ASN A 1 93 ? 11.112 4.230 12.174 1.00 91.75 93 ASN A C 1
ATOM 742 O O . ASN A 1 93 ? 10.081 4.594 12.727 1.00 91.75 93 ASN A O 1
ATOM 746 N N . GLU A 1 94 ? 11.800 5.048 11.371 1.00 91.25 94 GLU A N 1
ATOM 747 C CA . GLU A 1 94 ? 11.353 6.404 11.027 1.00 91.25 94 GLU A CA 1
ATOM 748 C C . GLU A 1 94 ? 10.253 6.401 9.954 1.00 91.25 94 GLU A C 1
ATOM 750 O O . GLU A 1 94 ? 9.380 7.267 9.959 1.00 91.25 94 GLU A O 1
ATOM 755 N N . GLN A 1 95 ? 10.277 5.425 9.043 1.00 93.75 95 GLN A N 1
ATOM 756 C CA . GLN A 1 95 ? 9.307 5.298 7.953 1.00 93.75 95 GLN A CA 1
ATOM 757 C C . GLN A 1 95 ? 8.021 4.600 8.398 1.00 93.75 95 GLN A C 1
ATOM 759 O O . GLN A 1 95 ? 6.950 4.889 7.865 1.00 93.75 95 GLN A O 1
ATOM 764 N N . GLU A 1 96 ? 8.112 3.693 9.371 1.00 95.12 96 GLU A N 1
ATOM 765 C CA . GLU A 1 96 ? 6.999 2.846 9.799 1.00 95.12 96 GLU A CA 1
ATOM 766 C C . GLU A 1 96 ? 5.737 3.634 10.212 1.00 95.12 96 GLU A C 1
ATOM 768 O O . GLU A 1 96 ? 4.670 3.329 9.676 1.00 95.12 96 GLU A O 1
ATOM 773 N N . PRO A 1 97 ? 5.796 4.701 11.039 1.00 93.88 97 PRO A N 1
ATOM 774 C CA . PRO A 1 97 ? 4.591 5.454 11.401 1.00 93.88 97 PRO A CA 1
ATOM 775 C C . PRO A 1 97 ? 3.903 6.122 10.200 1.00 93.88 97 PRO A C 1
ATOM 777 O O . PRO A 1 97 ? 2.675 6.150 10.112 1.00 93.88 97 PRO A O 1
ATOM 780 N N . GLN A 1 98 ? 4.688 6.650 9.255 1.00 94.62 98 GLN A N 1
ATOM 781 C CA . GLN A 1 98 ? 4.161 7.294 8.045 1.00 94.62 98 GLN A CA 1
ATOM 782 C C . GLN A 1 98 ? 3.519 6.264 7.113 1.00 94.62 98 GLN A C 1
ATOM 784 O O . GLN A 1 98 ? 2.439 6.501 6.571 1.00 94.62 98 GLN A O 1
ATOM 789 N N . PHE A 1 99 ? 4.147 5.094 6.989 1.00 97.19 99 PHE A N 1
ATOM 790 C CA . PHE A 1 99 ? 3.612 3.966 6.237 1.00 97.19 99 PHE A CA 1
ATOM 791 C C . PHE A 1 99 ? 2.289 3.468 6.815 1.00 97.19 99 PHE A C 1
ATOM 793 O O . PHE A 1 99 ? 1.326 3.279 6.074 1.00 97.19 99 PHE A O 1
ATOM 800 N N . GLN A 1 100 ? 2.216 3.298 8.135 1.00 96.56 100 GLN A N 1
ATOM 801 C CA . GLN A 1 100 ? 1.003 2.884 8.836 1.00 96.56 100 GLN A CA 1
ATOM 802 C C . GLN A 1 100 ? 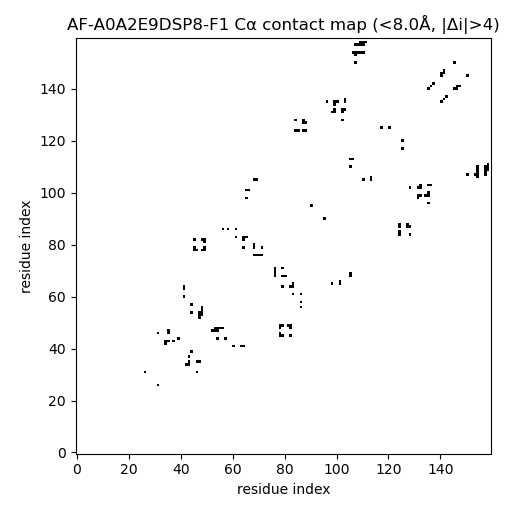-0.158 3.860 8.602 1.00 96.56 100 GLN A C 1
ATOM 804 O O . GLN A 1 100 ? -1.269 3.426 8.291 1.00 96.56 100 GLN A O 1
ATOM 809 N N . ALA A 1 101 ? 0.106 5.168 8.679 1.00 94.56 101 ALA A N 1
ATOM 810 C CA . ALA A 1 101 ? -0.894 6.197 8.405 1.00 94.56 101 ALA A CA 1
ATOM 811 C C . ALA A 1 101 ? -1.392 6.151 6.952 1.00 94.56 101 ALA A C 1
ATOM 813 O O . ALA A 1 101 ? -2.600 6.097 6.719 1.00 94.56 101 ALA A O 1
ATOM 814 N N . ALA A 1 102 ? -0.476 6.103 5.979 1.00 96.50 102 ALA A N 1
ATOM 815 C CA . ALA A 1 102 ? -0.824 6.037 4.560 1.00 96.50 102 ALA A CA 1
ATOM 816 C C . ALA A 1 102 ? -1.597 4.753 4.210 1.00 96.50 102 ALA A C 1
ATOM 818 O O . ALA A 1 102 ? -2.561 4.783 3.443 1.00 96.50 102 ALA A O 1
ATOM 819 N N . LEU A 1 103 ? -1.212 3.622 4.808 1.00 97.69 103 LEU A N 1
ATOM 820 C CA . LEU A 1 103 ? -1.901 2.344 4.656 1.00 97.69 103 LEU A CA 1
ATOM 821 C C . LEU A 1 103 ? -3.334 2.399 5.192 1.00 97.69 103 LEU A C 1
ATOM 823 O O . LEU A 1 103 ? -4.262 1.935 4.526 1.00 97.69 103 LEU A O 1
ATOM 827 N N . PHE A 1 104 ?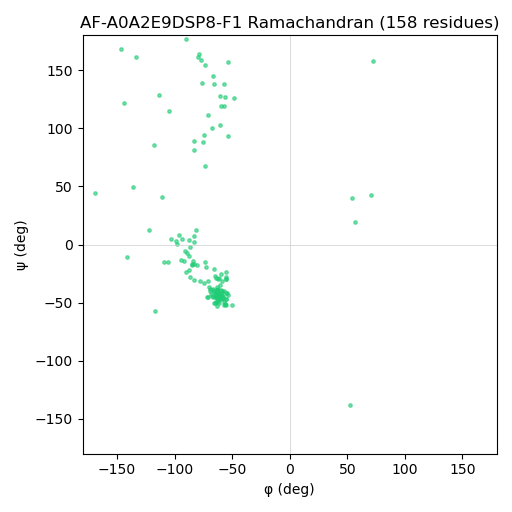 -3.518 2.973 6.381 1.00 95.31 104 PHE A N 1
ATOM 828 C CA . PHE A 1 104 ? -4.837 3.146 6.975 1.00 95.31 104 PHE A CA 1
ATOM 829 C C . PHE A 1 104 ? -5.717 4.081 6.137 1.00 95.31 104 PHE A C 1
ATOM 831 O O . PHE A 1 104 ? -6.870 3.751 5.861 1.00 95.31 104 PHE A O 1
ATOM 838 N N . GLU A 1 105 ? -5.173 5.205 5.666 1.00 93.81 105 GLU A N 1
ATOM 839 C CA . GLU A 1 105 ? -5.885 6.142 4.793 1.00 93.81 105 GLU A CA 1
ATOM 840 C C . GLU A 1 105 ? -6.316 5.474 3.477 1.00 93.81 105 GLU A C 1
ATOM 842 O O . GLU A 1 105 ? -7.473 5.587 3.061 1.00 93.81 105 GLU A O 1
ATOM 847 N N . TYR A 1 106 ? -5.417 4.713 2.843 1.00 95.50 106 TYR A N 1
ATOM 848 C CA . TYR A 1 106 ? -5.747 3.946 1.644 1.00 95.50 106 TYR A CA 1
ATOM 849 C C . TYR A 1 106 ? -6.869 2.935 1.905 1.00 95.50 106 TYR A C 1
ATOM 851 O O . TYR A 1 106 ? -7.807 2.850 1.108 1.00 95.50 106 TYR A O 1
ATOM 859 N N . PHE A 1 107 ? -6.807 2.199 3.022 1.00 94.50 107 PHE A N 1
ATOM 860 C CA . PHE A 1 107 ? -7.845 1.247 3.422 1.00 94.50 107 PHE A CA 1
ATOM 861 C C . PHE A 1 107 ? -9.207 1.923 3.627 1.00 94.50 107 PHE A C 1
ATOM 863 O O . PHE A 1 107 ? -10.214 1.405 3.144 1.00 94.50 107 PHE A O 1
ATOM 870 N N . LEU A 1 108 ? -9.254 3.085 4.289 1.00 90.81 108 LEU A N 1
ATOM 871 C CA . LEU A 1 108 ? -10.501 3.823 4.513 1.00 90.81 108 LEU A CA 1
ATOM 872 C C . LEU A 1 108 ? -11.202 4.205 3.205 1.00 90.81 108 LEU A C 1
ATOM 874 O O . LEU A 1 108 ? -12.429 4.133 3.120 1.00 90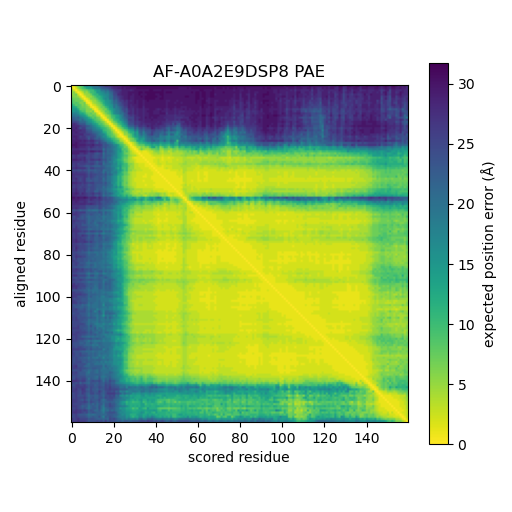.81 108 LEU A O 1
ATOM 878 N N . HIS A 1 109 ? -10.428 4.609 2.197 1.00 88.56 109 HIS A N 1
ATOM 879 C CA . HIS A 1 109 ? -10.961 5.080 0.920 1.00 88.56 109 HIS A CA 1
ATOM 880 C C . HIS A 1 109 ? -11.157 3.982 -0.126 1.00 88.56 109 HIS A C 1
ATOM 882 O O . HIS A 1 109 ? -11.959 4.162 -1.042 1.00 88.56 109 HIS A O 1
ATOM 888 N N . ASN A 1 110 ? -10.430 2.867 -0.026 1.00 90.38 110 ASN A N 1
ATOM 889 C CA . ASN A 1 110 ? -10.405 1.821 -1.051 1.00 90.38 110 ASN A CA 1
ATOM 890 C C . ASN A 1 110 ? -10.490 0.402 -0.434 1.00 90.38 110 ASN A C 1
ATOM 892 O O . ASN A 1 110 ? -9.697 -0.475 -0.786 1.00 90.38 110 ASN A O 1
ATOM 896 N N . PRO A 1 111 ? -11.446 0.118 0.470 1.00 90.75 111 PRO A N 1
ATOM 897 C CA . PRO A 1 111 ? -11.462 -1.120 1.257 1.00 90.75 111 PRO A CA 1
ATOM 898 C C . PRO A 1 111 ? -11.606 -2.391 0.410 1.00 90.75 111 PRO A C 1
ATOM 900 O O . PRO A 1 111 ? -10.936 -3.388 0.671 1.00 90.75 111 PRO A O 1
ATOM 903 N N . ALA A 1 112 ? -12.432 -2.362 -0.640 1.00 90.12 112 ALA A N 1
ATOM 904 C CA . ALA A 1 112 ? -12.598 -3.503 -1.542 1.00 90.12 112 ALA A CA 1
ATOM 905 C C . ALA A 1 112 ? -11.323 -3.794 -2.354 1.00 90.12 112 ALA A C 1
ATOM 907 O O . ALA A 1 112 ? -10.963 -4.954 -2.554 1.00 90.12 112 ALA A O 1
ATOM 908 N N . GLN A 1 113 ? -10.616 -2.744 -2.790 1.00 91.06 113 GLN A N 1
ATOM 909 C CA . GLN A 1 113 ? -9.343 -2.879 -3.504 1.00 91.06 113 GLN A CA 1
ATOM 910 C C . GLN A 1 113 ? -8.256 -3.416 -2.575 1.00 91.06 113 GLN A C 1
ATOM 912 O O . GLN A 1 113 ? -7.536 -4.333 -2.959 1.00 91.06 113 GLN A O 1
ATOM 917 N N . TYR A 1 114 ? -8.192 -2.907 -1.341 1.00 94.88 114 TYR A N 1
ATOM 918 C CA . TYR A 1 114 ? -7.283 -3.400 -0.312 1.00 94.88 114 TYR A CA 1
ATOM 919 C C . TYR A 1 114 ? -7.481 -4.900 -0.054 1.00 94.88 114 TYR A C 1
ATOM 921 O O . TYR A 1 114 ? -6.527 -5.667 -0.147 1.00 94.88 114 TYR A O 1
ATOM 929 N N . LEU A 1 115 ? -8.722 -5.343 0.179 1.00 93.38 115 LEU A N 1
ATOM 930 C CA . LEU A 1 115 ? -9.022 -6.764 0.384 1.00 93.38 115 LEU A CA 1
ATOM 931 C C . LEU A 1 115 ? -8.673 -7.609 -0.847 1.00 93.38 115 LEU A C 1
ATOM 933 O O . LEU A 1 115 ? -7.973 -8.610 -0.722 1.00 93.38 115 LEU A O 1
ATOM 937 N N . SER A 1 116 ? -9.067 -7.170 -2.050 1.00 93.12 116 SER A N 1
ATOM 938 C CA . SER A 1 116 ? -8.707 -7.891 -3.276 1.00 93.12 116 SER A CA 1
ATOM 939 C C . SER A 1 116 ? -7.194 -7.965 -3.496 1.00 93.12 116 SER A C 1
ATOM 941 O O . SER A 1 116 ? -6.742 -8.889 -4.176 1.00 93.12 116 SER A O 1
ATOM 943 N N . PHE A 1 117 ? -6.429 -6.988 -3.014 1.00 94.25 117 PHE A N 1
ATOM 944 C CA . PHE A 1 117 ? -4.977 -6.999 -3.102 1.00 94.25 117 PHE A CA 1
ATOM 945 C C . PHE A 1 117 ? -4.373 -8.052 -2.172 1.00 94.25 117 PHE A C 1
ATOM 947 O O . PHE A 1 117 ? -3.516 -8.819 -2.611 1.00 94.25 117 PHE A O 1
ATOM 954 N N . LEU A 1 118 ? -4.850 -8.130 -0.923 1.00 95.00 118 LEU A N 1
ATOM 955 C CA . LEU A 1 118 ? -4.408 -9.143 0.040 1.00 95.00 118 LEU A CA 1
ATOM 956 C C . LEU A 1 118 ? -4.612 -10.566 -0.497 1.00 95.00 118 LEU A C 1
ATOM 958 O O . LEU A 1 118 ? -3.713 -11.393 -0.384 1.00 95.00 118 LEU A O 1
ATOM 962 N N . ASP A 1 119 ? -5.730 -10.821 -1.183 1.00 91.94 119 ASP A N 1
ATOM 963 C CA . ASP A 1 119 ? -6.027 -12.131 -1.783 1.00 91.94 119 ASP A CA 1
ATOM 964 C C . ASP A 1 119 ? -5.070 -12.529 -2.927 1.00 91.94 119 ASP A C 1
ATOM 966 O O . ASP A 1 119 ? -4.975 -13.703 -3.288 1.00 91.94 119 ASP A O 1
ATOM 970 N N . LYS A 1 120 ? -4.393 -11.554 -3.547 1.00 91.56 120 LYS A N 1
ATOM 971 C CA . LYS A 1 120 ? -3.563 -11.745 -4.752 1.00 91.56 120 LYS A CA 1
ATOM 972 C C . LYS A 1 120 ? -2.063 -11.620 -4.491 1.00 91.56 120 LYS A C 1
ATOM 974 O O . LYS A 1 120 ? -1.272 -11.967 -5.371 1.00 91.56 120 LYS A O 1
ATOM 979 N N . THR A 1 121 ? -1.673 -11.075 -3.343 1.00 91.19 121 THR A N 1
ATOM 980 C CA . THR A 1 121 ? -0.271 -10.834 -2.991 1.00 91.19 121 THR A CA 1
ATOM 981 C C . THR A 1 121 ? 0.350 -12.032 -2.265 1.00 91.19 121 THR A C 1
ATOM 983 O O . THR A 1 121 ? -0.298 -13.054 -2.039 1.00 91.19 121 THR A O 1
ATOM 986 N N . THR A 1 122 ? 1.644 -11.958 -1.952 1.00 92.88 122 THR A N 1
ATOM 987 C CA . THR A 1 122 ? 2.328 -13.008 -1.187 1.00 92.88 122 THR A CA 1
ATOM 988 C C . THR A 1 122 ? 1.910 -12.969 0.283 1.00 92.88 122 THR A C 1
ATOM 990 O O . THR A 1 122 ? 1.565 -11.912 0.811 1.00 92.88 122 THR A O 1
ATOM 993 N N . PHE A 1 123 ? 2.005 -14.109 0.976 1.00 94.12 123 PHE A N 1
ATOM 994 C CA . PHE A 1 123 ? 1.747 -14.168 2.420 1.00 94.12 123 PHE A CA 1
A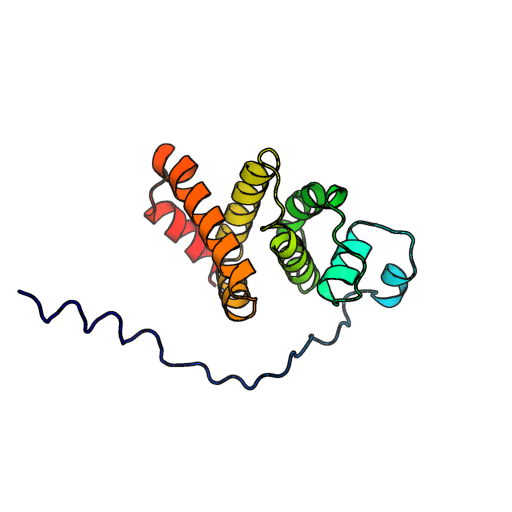TOM 995 C C . PHE A 1 123 ? 2.604 -13.168 3.203 1.00 94.12 123 PHE A C 1
ATOM 997 O O . PHE A 1 123 ? 2.089 -12.465 4.059 1.00 94.12 123 PHE A O 1
ATOM 1004 N N . GLU A 1 124 ? 3.884 -13.040 2.849 1.00 94.56 124 GLU A N 1
ATOM 1005 C CA . GLU A 1 124 ? 4.822 -12.135 3.520 1.00 94.56 124 GLU A CA 1
ATOM 1006 C C . GLU A 1 124 ? 4.394 -10.660 3.432 1.00 94.56 124 GLU A C 1
ATOM 1008 O O . GLU A 1 124 ? 4.466 -9.928 4.418 1.00 94.56 124 GLU A O 1
ATOM 1013 N N . ILE A 1 125 ? 3.915 -10.221 2.263 1.00 94.75 125 ILE A N 1
ATOM 1014 C CA . ILE A 1 125 ? 3.411 -8.854 2.083 1.00 94.75 125 ILE A CA 1
ATOM 1015 C C . ILE A 1 125 ? 2.074 -8.697 2.807 1.00 94.75 125 ILE A C 1
ATOM 1017 O O . ILE A 1 125 ? 1.878 -7.714 3.516 1.00 94.75 125 ILE A O 1
ATOM 1021 N N . SER A 1 126 ? 1.161 -9.661 2.657 1.00 96.31 126 SER A N 1
ATOM 1022 C CA . SER A 1 126 ? -0.151 -9.627 3.311 1.00 96.31 126 SER A CA 1
ATOM 1023 C C . SER A 1 126 ? -0.026 -9.510 4.833 1.00 96.31 126 SER A C 1
ATOM 1025 O O . SER A 1 126 ? -0.643 -8.629 5.431 1.00 96.31 126 SER A O 1
ATOM 1027 N N . ASP A 1 127 ? 0.803 -10.348 5.456 1.00 96.94 127 ASP A N 1
ATOM 1028 C CA . ASP A 1 127 ? 1.022 -10.342 6.904 1.00 96.94 127 ASP A CA 1
ATOM 1029 C C . ASP A 1 127 ? 1.612 -9.009 7.370 1.00 96.94 127 ASP A C 1
ATOM 1031 O O . ASP A 1 127 ? 1.146 -8.433 8.357 1.00 96.94 127 ASP A O 1
ATOM 1035 N N .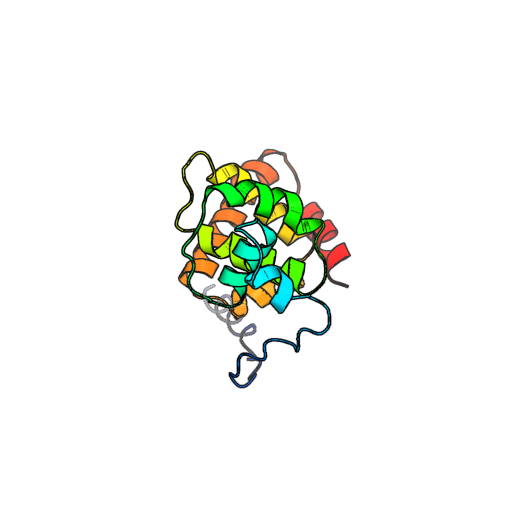 CYS A 1 128 ? 2.580 -8.466 6.627 1.00 97.62 128 CYS A N 1
ATOM 1036 C CA . CYS A 1 128 ? 3.163 -7.169 6.945 1.00 97.62 128 CYS A CA 1
ATOM 1037 C C . CYS A 1 128 ? 2.136 -6.030 6.878 1.00 97.62 128 CYS A C 1
ATOM 1039 O O . CYS A 1 128 ? 2.064 -5.202 7.793 1.00 97.62 128 CYS A O 1
ATOM 1041 N N . LEU A 1 129 ? 1.310 -5.995 5.827 1.00 98.25 129 LEU A N 1
ATOM 1042 C CA . LEU A 1 129 ? 0.262 -4.986 5.676 1.00 98.25 129 LEU A CA 1
ATOM 1043 C C . LEU A 1 129 ? -0.782 -5.100 6.794 1.00 98.25 129 LEU A C 1
ATOM 1045 O O . LEU A 1 129 ? -1.147 -4.091 7.395 1.00 98.25 129 LEU A O 1
ATOM 1049 N N . LEU A 1 130 ? -1.247 -6.310 7.106 1.00 97.75 130 LEU A N 1
ATOM 1050 C CA . LEU A 1 130 ? -2.225 -6.534 8.174 1.00 97.75 130 LEU A CA 1
ATOM 1051 C C . LEU A 1 130 ? -1.668 -6.145 9.548 1.00 97.75 130 LEU A C 1
ATOM 1053 O O . LEU A 1 130 ? -2.376 -5.524 10.344 1.00 97.75 130 LEU A O 1
ATOM 1057 N N . SER A 1 131 ? -0.397 -6.458 9.813 1.00 97.56 131 SER A N 1
ATOM 1058 C CA . SER A 1 131 ? 0.288 -6.072 11.048 1.00 97.56 131 SER A CA 1
ATOM 1059 C C . SER A 1 131 ? 0.373 -4.551 11.194 1.00 97.56 131 SER A C 1
ATOM 1061 O O . SER A 1 131 ? -0.036 -4.010 12.221 1.00 97.56 131 SER A O 1
ATOM 1063 N N . ASN A 1 132 ? 0.815 -3.844 10.148 1.00 97.62 132 ASN A N 1
ATOM 1064 C CA . ASN A 1 132 ? 0.919 -2.382 10.151 1.00 97.62 132 ASN A CA 1
ATOM 1065 C C . ASN A 1 132 ? -0.447 -1.695 10.279 1.00 97.62 132 ASN A C 1
ATOM 1067 O O . ASN A 1 132 ? -0.595 -0.742 11.044 1.00 97.62 132 ASN A O 1
ATOM 1071 N N . LEU A 1 133 ? -1.470 -2.199 9.582 1.00 96.81 133 LEU A N 1
ATOM 1072 C CA . LEU A 1 133 ? -2.829 -1.674 9.699 1.00 96.81 133 LEU A CA 1
ATOM 1073 C C . LEU A 1 133 ? -3.376 -1.858 11.124 1.00 96.81 133 LEU A C 1
ATOM 1075 O O . LEU A 1 133 ? -3.953 -0.933 11.697 1.00 96.81 133 LEU A O 1
ATOM 1079 N N . SER A 1 134 ? -3.167 -3.040 11.712 1.00 93.94 134 SER A N 1
ATOM 1080 C CA . SER A 1 134 ? -3.557 -3.342 13.094 1.00 93.94 134 SER A CA 1
ATOM 1081 C C . SER A 1 134 ? -2.837 -2.438 14.096 1.00 93.94 134 SER A C 1
ATOM 1083 O O . SER A 1 134 ? -3.474 -1.880 14.991 1.00 93.94 134 SER A O 1
ATOM 1085 N N . ALA A 1 135 ? -1.526 -2.239 13.926 1.00 92.94 135 ALA A N 1
ATOM 1086 C CA . ALA A 1 135 ? -0.732 -1.347 14.763 1.00 92.94 135 ALA A CA 1
ATOM 1087 C C . ALA A 1 135 ? -1.284 0.085 14.735 1.00 92.94 135 ALA A C 1
ATOM 1089 O O . ALA A 1 135 ? -1.510 0.665 15.797 1.00 92.94 135 ALA A O 1
ATOM 1090 N N . TYR A 1 136 ? -1.605 0.616 13.550 1.00 93.12 136 TYR A N 1
ATOM 1091 C CA . TYR A 1 136 ? -2.179 1.956 13.432 1.00 93.12 136 TYR A CA 1
ATOM 1092 C C . TYR A 1 136 ? -3.515 2.088 14.173 1.00 93.12 136 TYR A C 1
ATOM 1094 O O . TYR A 1 136 ? -3.727 3.030 14.939 1.00 93.12 136 TYR A O 1
ATOM 1102 N N . VAL A 1 137 ? -4.418 1.120 13.984 1.00 88.31 137 VAL A N 1
ATOM 1103 C CA . VAL A 1 137 ? -5.729 1.120 14.646 1.00 88.31 137 VAL A CA 1
ATOM 1104 C C . VAL A 1 137 ? -5.575 1.070 16.166 1.00 88.31 137 VAL A C 1
ATOM 1106 O O . VAL A 1 137 ? -6.218 1.840 16.877 1.00 88.31 137 VAL A O 1
ATOM 1109 N N . ASN A 1 138 ? -4.708 0.200 16.678 1.00 86.94 138 ASN A N 1
ATOM 1110 C CA . ASN A 1 138 ? -4.529 0.055 18.120 1.00 86.94 138 ASN A CA 1
ATOM 1111 C C . ASN A 1 138 ? -3.864 1.281 18.755 1.00 86.94 138 ASN A C 1
ATOM 1113 O O . ASN A 1 138 ? -4.252 1.679 19.850 1.00 86.94 138 ASN A O 1
ATOM 1117 N N . ASN A 1 139 ? -2.889 1.885 18.074 1.00 86.88 139 ASN A N 1
ATOM 1118 C CA . ASN A 1 139 ? -2.080 2.957 18.648 1.00 86.88 139 ASN A CA 1
ATOM 1119 C C . ASN A 1 139 ? -2.692 4.349 18.483 1.00 86.88 139 ASN A C 1
ATOM 1121 O O . ASN A 1 139 ? -2.429 5.216 19.314 1.00 86.88 139 ASN A O 1
ATOM 1125 N N . HIS A 1 140 ? -3.489 4.567 17.438 1.00 83.69 140 HIS A N 1
ATOM 1126 C CA . HIS A 1 140 ? -4.016 5.893 17.113 1.00 83.69 140 HIS A CA 1
ATOM 1127 C C . HIS A 1 140 ? -5.532 5.921 17.209 1.00 83.69 140 HIS A C 1
ATOM 1129 O O . HIS A 1 140 ? -6.086 6.643 18.022 1.00 83.69 140 HIS A O 1
ATOM 1135 N N . VAL A 1 141 ? -6.226 5.059 16.473 1.00 79.56 141 VAL A N 1
ATOM 1136 C CA . VAL A 1 141 ? -7.693 5.102 16.428 1.00 79.56 141 VAL A CA 1
ATOM 1137 C C . VAL A 1 141 ? -8.319 4.812 17.795 1.00 79.56 141 VAL A C 1
ATOM 1139 O O . VAL A 1 141 ? -9.170 5.572 18.253 1.00 79.56 141 VAL A O 1
ATOM 1142 N N . LEU A 1 142 ? -7.942 3.699 18.431 1.00 75.44 142 LEU A N 1
ATOM 1143 C CA . LEU A 1 142 ? -8.562 3.294 19.695 1.00 75.44 142 LEU A CA 1
ATOM 1144 C C . LEU A 1 142 ? -8.156 4.205 20.858 1.00 75.44 142 LEU A C 1
ATOM 1146 O O . LEU A 1 142 ? -8.963 4.420 21.760 1.00 75.44 142 LEU A O 1
ATOM 1150 N N . ASN A 1 143 ? -6.939 4.753 20.82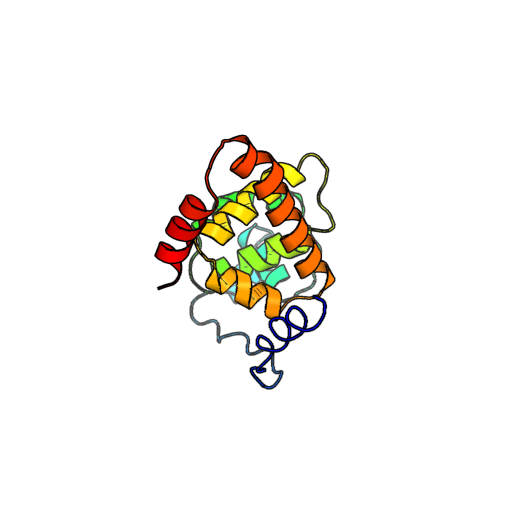0 1.00 73.69 143 ASN A N 1
ATOM 1151 C CA . ASN A 1 143 ? -6.454 5.696 21.827 1.00 73.69 143 ASN A CA 1
ATOM 1152 C C . ASN A 1 143 ? -7.085 7.087 21.673 1.00 73.69 143 ASN A C 1
ATOM 1154 O O . ASN A 1 143 ? -7.370 7.726 22.681 1.00 73.69 143 ASN A O 1
ATOM 1158 N N . ASP A 1 144 ? -7.380 7.517 20.444 1.00 73.81 144 ASP A N 1
ATOM 1159 C CA . ASP A 1 144 ? -8.054 8.789 20.148 1.00 73.81 144 ASP A CA 1
ATOM 1160 C C . ASP A 1 144 ? -9.588 8.703 20.316 1.00 73.81 144 ASP A C 1
ATOM 1162 O O . ASP A 1 144 ? -10.325 9.578 19.860 1.00 73.81 144 ASP A O 1
ATOM 1166 N N . GLU A 1 145 ? -10.092 7.627 20.936 1.00 70.69 145 GLU A N 1
ATOM 1167 C CA . GLU A 1 145 ? -11.519 7.336 21.149 1.00 70.69 145 GLU A CA 1
ATOM 1168 C C . GLU A 1 145 ? -12.361 7.291 19.855 1.00 70.69 145 GLU A C 1
ATOM 1170 O O . GLU A 1 145 ? -13.598 7.353 19.882 1.00 70.69 145 GLU A O 1
ATOM 1175 N N . ILE A 1 146 ? -11.725 7.113 18.692 1.00 71.56 146 ILE A N 1
ATOM 1176 C CA . ILE A 1 146 ? -12.442 6.888 17.437 1.00 71.56 146 ILE A CA 1
ATOM 1177 C C . ILE A 1 146 ? -13.059 5.491 17.498 1.00 71.56 146 ILE A C 1
ATOM 1179 O O . ILE A 1 146 ? -12.381 4.464 17.471 1.00 71.56 146 ILE A O 1
ATOM 1183 N N . THR A 1 147 ? -14.389 5.429 17.567 1.00 74.19 147 THR A N 1
ATOM 1184 C CA . THR A 1 147 ? -15.063 4.133 17.675 1.00 74.19 147 THR A CA 1
ATOM 1185 C C . THR A 1 147 ? -14.892 3.301 16.400 1.00 74.19 147 THR A C 1
ATOM 1187 O O . THR A 1 147 ? -14.964 3.810 15.278 1.00 74.19 147 THR A O 1
ATOM 1190 N N . LEU A 1 148 ? -14.778 1.977 16.554 1.00 72.62 148 LEU A N 1
ATOM 1191 C CA . LEU A 1 148 ? -14.786 1.037 15.426 1.00 72.62 148 LEU A CA 1
ATOM 1192 C C . LEU A 1 148 ? -16.046 1.190 14.551 1.00 72.62 148 LEU A C 1
ATOM 1194 O O . LEU A 1 148 ? -16.007 0.934 13.349 1.00 72.62 148 LEU A O 1
ATOM 1198 N N . ILE A 1 149 ? -17.167 1.617 15.143 1.00 73.19 149 ILE A N 1
ATOM 1199 C CA . ILE A 1 149 ? -18.412 1.910 14.421 1.00 73.19 149 ILE A CA 1
ATOM 1200 C C . ILE A 1 149 ? -18.207 3.095 13.470 1.00 73.19 149 ILE A C 1
ATOM 1202 O O . ILE A 1 149 ? -18.605 3.012 12.310 1.00 73.19 149 ILE A O 1
ATOM 1206 N N . SER A 1 150 ? -17.540 4.160 13.920 1.00 71.44 150 SER A N 1
ATOM 1207 C CA . SER A 1 150 ? -17.211 5.319 13.084 1.00 71.44 150 SER A CA 1
ATOM 1208 C C . SER A 1 150 ? -16.353 4.918 11.884 1.00 71.44 150 SER A C 1
ATOM 1210 O O . SER A 1 150 ? -16.673 5.294 10.759 1.00 71.44 150 SER A O 1
ATOM 1212 N N . ILE A 1 151 ? -15.328 4.082 12.094 1.00 76.56 151 ILE A N 1
ATOM 1213 C CA . ILE A 1 151 ? -14.500 3.555 10.996 1.00 76.56 151 ILE A CA 1
ATOM 1214 C C . ILE A 1 151 ? -15.340 2.737 10.024 1.00 76.56 151 ILE A C 1
ATOM 1216 O O . ILE A 1 151 ? -15.293 2.978 8.822 1.00 76.56 151 ILE A O 1
ATOM 1220 N N . LYS A 1 152 ? -16.133 1.786 10.535 1.00 74.94 152 LYS A N 1
ATOM 1221 C CA . LYS A 1 152 ? -17.008 0.951 9.702 1.00 74.94 152 LYS A CA 1
ATOM 1222 C C . LYS A 1 152 ? -17.932 1.802 8.842 1.00 74.94 152 LYS A C 1
ATOM 1224 O O . LYS A 1 152 ? -18.096 1.495 7.669 1.00 74.94 152 LYS A O 1
ATOM 1229 N N . ASN A 1 153 ? -18.492 2.874 9.395 1.00 69.75 153 ASN A N 1
ATOM 1230 C CA . ASN A 1 153 ? -19.371 3.775 8.656 1.00 69.75 153 ASN A CA 1
ATOM 1231 C C . ASN A 1 153 ? -18.629 4.528 7.539 1.00 69.75 153 ASN A C 1
ATOM 1233 O O . ASN A 1 153 ? -19.164 4.649 6.438 1.00 69.75 153 ASN A O 1
ATOM 1237 N N . VAL A 1 154 ? -17.401 5.000 7.793 1.00 75.50 154 VAL A N 1
ATOM 1238 C CA . VAL A 1 154 ? -16.556 5.643 6.768 1.00 75.50 154 VAL A CA 1
ATOM 1239 C C . VAL A 1 154 ? -16.205 4.651 5.663 1.00 75.50 154 VAL A C 1
ATOM 1241 O O . VAL A 1 154 ? -16.442 4.933 4.494 1.00 75.50 154 VAL A O 1
ATOM 1244 N N . VAL A 1 155 ? -15.724 3.465 6.031 1.00 76.12 155 VAL A N 1
ATOM 1245 C CA . VAL A 1 155 ? -15.378 2.389 5.095 1.00 76.12 155 VAL A CA 1
ATOM 1246 C C . VAL A 1 155 ? -16.590 1.984 4.253 1.00 76.12 155 VAL A C 1
ATOM 1248 O O . VAL A 1 155 ? -16.495 1.903 3.033 1.00 76.12 155 VAL A O 1
ATOM 1251 N N . TYR A 1 156 ? -17.756 1.793 4.876 1.00 74.50 156 TYR A N 1
ATOM 1252 C CA . TYR A 1 156 ? -18.982 1.386 4.185 1.00 74.50 156 TYR A CA 1
ATOM 1253 C C . TYR A 1 156 ? -19.423 2.402 3.126 1.00 74.50 156 TYR A C 1
ATOM 1255 O O . TYR A 1 156 ? -19.897 2.011 2.062 1.00 74.50 156 TYR A O 1
ATOM 1263 N N . LYS A 1 157 ? -19.208 3.703 3.371 1.00 69.81 157 LYS A N 1
ATOM 1264 C CA . LYS A 1 157 ? -19.457 4.764 2.381 1.00 69.81 157 LYS A CA 1
ATOM 1265 C C . LYS A 1 157 ? -18.621 4.588 1.105 1.00 69.81 157 LYS A C 1
ATOM 1267 O O . LYS A 1 157 ? -19.025 5.072 0.054 1.00 69.81 157 LYS A O 1
ATOM 1272 N N . HIS A 1 158 ? -17.479 3.913 1.198 1.00 70.25 158 HIS A N 1
ATOM 1273 C CA . HIS A 1 158 ? -16.548 3.669 0.098 1.00 70.25 158 HIS A CA 1
ATOM 1274 C C . HIS A 1 158 ? -16.629 2.239 -0.475 1.00 70.25 158 HIS A C 1
ATOM 1276 O O . HIS A 1 158 ? -15.844 1.893 -1.354 1.00 70.25 158 HIS A O 1
ATOM 1282 N N . CYS A 1 159 ? -17.572 1.409 -0.010 1.00 61.72 159 CYS A N 1
ATOM 1283 C CA . CYS A 1 159 ? -17.773 0.030 -0.481 1.00 61.72 159 CYS A CA 1
ATOM 1284 C C . CYS A 1 159 ? -18.820 -0.119 -1.604 1.00 61.72 159 CYS A C 1
ATOM 1286 O O . CYS A 1 159 ? -19.151 -1.251 -1.957 1.00 61.72 159 CYS A O 1
ATOM 1288 N N . SER A 1 160 ? -19.379 0.980 -2.118 1.00 52.28 160 SER A N 1
ATOM 1289 C CA . SER A 1 160 ? -20.402 0.983 -3.177 1.00 52.28 160 SER A CA 1
ATOM 1290 C C . SER A 1 160 ? -19.812 0.919 -4.579 1.00 52.28 160 SER A C 1
ATOM 1292 O O . SER A 1 160 ? -18.959 1.791 -4.862 1.00 52.28 160 SER A O 1
#

Secondary structure (DSSP, 8-state):
--SSSSSSGGGS-----------PPP-SSS-HHHHHHSSS-HHHHHHHHHTT------GGGHHHHHHHGGG--HHHHHHHHHHHHHTGGG--TTTHHHHHHHHHHHHHH-HHHHHHHHTTS-HHHHHHHHHHHHHHIIIIITTTT--HHHHHHHHHHT--

Solvent-accessible surface area (backbone atoms only — not comparable to full-atom values): 9669 Å² total; per-residue (Å²): 144,89,72,77,77,69,67,70,74,71,72,78,72,82,73,83,87,69,80,92,63,92,73,74,74,85,70,85,86,57,70,57,70,64,42,70,73,44,76,94,41,67,70,34,52,29,47,34,53,56,69,66,67,75,79,72,90,62,74,86,43,50,64,57,43,56,72,45,34,84,79,43,57,73,69,55,26,53,26,34,50,51,40,55,48,70,45,56,91,70,57,49,86,82,46,42,65,58,50,21,51,44,51,43,54,49,37,44,63,35,42,63,59,50,53,56,44,50,77,71,52,53,68,73,50,35,52,43,52,52,49,38,41,50,49,38,43,62,69,46,37,56,67,69,67,50,48,72,65,58,51,51,54,52,31,56,73,42,66,118

pLDDT: mean 79.68, std 19.98, range [28.33, 98.25]

Foldseek 3Di:
DPDPPVVVVPPPPPDDPDDDDPCPDPPPPDPLVVLCPDPDDLQNQLSCQLVVVPPDQDVVNLLVLLVCLVVDDDPSNVSSVSSNLVCLVVDDPVCLVSSLVSLLVCCLQAVVSVVVVLVVDDPVSNVSSVVSPVCCCVPPCVVVVNDPVNSVVSSVVNPD